Protein AF-A0A7X6ZHP1-F1 (afdb_monomer)

pLDDT: mean 78.73, std 18.24, range [38.41, 97.69]

Structure (mmCIF, N/CA/C/O backbone):
data_AF-A0A7X6ZHP1-F1
#
_entry.id   AF-A0A7X6ZHP1-F1
#
loop_
_atom_site.group_PDB
_atom_site.id
_atom_site.type_symbol
_atom_site.label_atom_id
_atom_site.label_alt_id
_atom_site.label_comp_id
_atom_site.label_asym_id
_atom_site.label_entity_id
_atom_site.label_seq_id
_atom_site.pdbx_PDB_ins_code
_atom_site.Cartn_x
_atom_site.Cartn_y
_atom_site.Cartn_z
_atom_site.occupancy
_atom_site.B_iso_or_equiv
_atom_site.auth_seq_id
_atom_site.auth_comp_id
_atom_site.auth_asym_id
_atom_site.auth_atom_id
_atom_site.pdbx_PDB_model_num
ATOM 1 N N . MET A 1 1 ? 5.560 -77.265 30.516 1.00 42.19 1 MET A N 1
ATOM 2 C CA . MET A 1 1 ? 6.600 -76.428 31.157 1.00 42.19 1 MET A CA 1
ATOM 3 C C . MET A 1 1 ? 7.125 -75.432 30.129 1.00 42.19 1 MET A C 1
ATOM 5 O O . MET A 1 1 ? 7.855 -75.833 29.234 1.00 42.19 1 MET A O 1
ATOM 9 N N . LYS A 1 2 ? 6.693 -74.166 30.191 1.00 45.66 2 LYS A N 1
ATOM 10 C CA . LYS A 1 2 ? 7.186 -73.079 29.327 1.00 45.66 2 LYS A CA 1
ATOM 11 C C . LYS A 1 2 ? 7.940 -72.080 30.202 1.00 45.66 2 LYS A C 1
ATOM 13 O O . LYS A 1 2 ? 7.450 -7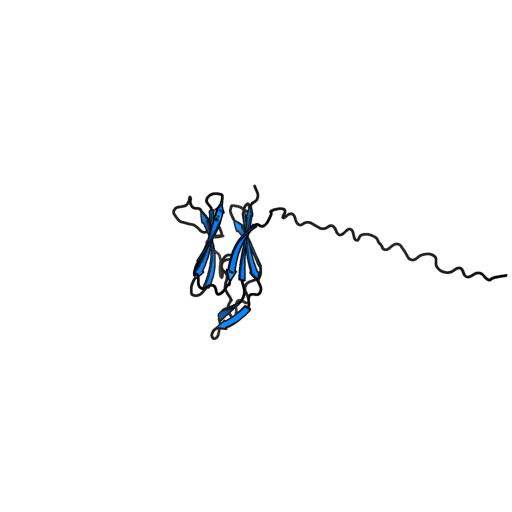1.701 31.261 1.00 45.66 2 LYS A O 1
ATOM 18 N N . ARG A 1 3 ? 9.167 -71.767 29.782 1.00 46.31 3 ARG A N 1
ATOM 19 C CA . ARG A 1 3 ? 10.131 -70.921 30.488 1.00 46.31 3 ARG A CA 1
ATOM 20 C C . ARG A 1 3 ? 9.720 -69.448 30.433 1.00 46.31 3 ARG A C 1
ATOM 22 O O . ARG A 1 3 ? 9.179 -68.979 29.439 1.00 46.31 3 ARG A O 1
ATOM 29 N N . ILE A 1 4 ? 10.016 -68.777 31.537 1.00 54.66 4 ILE A N 1
ATOM 30 C CA . ILE A 1 4 ? 9.877 -67.350 31.826 1.00 54.66 4 ILE A CA 1
ATOM 31 C C . ILE A 1 4 ? 10.743 -66.526 30.860 1.00 54.66 4 ILE A C 1
ATOM 33 O O . ILE A 1 4 ? 11.869 -66.915 30.553 1.00 54.66 4 ILE A O 1
ATOM 37 N N . SER A 1 5 ? 10.261 -65.358 30.440 1.00 44.53 5 SER A N 1
ATOM 38 C CA . SER A 1 5 ? 11.121 -64.241 30.027 1.00 44.53 5 SER A CA 1
ATOM 39 C C . SER A 1 5 ? 10.451 -62.927 30.414 1.00 44.53 5 SER A C 1
ATOM 41 O O . SER A 1 5 ? 9.625 -62.379 29.692 1.00 44.53 5 SER A O 1
ATOM 43 N N . SER A 1 6 ? 10.803 -62.476 31.615 1.00 51.56 6 SER A N 1
ATOM 44 C CA . SER A 1 6 ? 10.577 -61.136 32.137 1.00 51.56 6 SER A CA 1
ATOM 45 C C . SER A 1 6 ? 11.683 -60.225 31.620 1.00 51.56 6 SER A C 1
ATOM 47 O O . SER A 1 6 ? 12.787 -60.333 32.131 1.00 51.56 6 SER A O 1
ATOM 49 N N . VAL A 1 7 ? 11.412 -59.334 30.667 1.00 53.00 7 VAL A N 1
ATOM 50 C CA . VAL A 1 7 ? 12.152 -58.071 30.481 1.00 53.00 7 VAL A CA 1
ATOM 51 C C . VAL A 1 7 ? 11.243 -57.119 29.693 1.00 53.00 7 VAL A C 1
ATOM 53 O O . VAL A 1 7 ? 11.002 -57.355 28.517 1.00 53.00 7 VAL A O 1
ATOM 56 N N . LEU A 1 8 ? 10.690 -56.092 30.345 1.00 41.22 8 LEU A N 1
ATOM 57 C CA . LEU A 1 8 ? 10.917 -54.666 30.043 1.00 41.22 8 LEU A CA 1
ATOM 58 C C . LEU A 1 8 ? 9.832 -53.831 30.751 1.00 41.22 8 LEU A C 1
ATOM 60 O O . LEU A 1 8 ? 8.788 -53.480 30.208 1.00 41.22 8 LEU A O 1
ATOM 64 N N . ILE A 1 9 ? 10.096 -53.563 32.024 1.00 53.97 9 ILE A N 1
ATOM 65 C CA . ILE A 1 9 ? 9.446 -52.537 32.831 1.00 53.97 9 ILE A CA 1
ATOM 66 C C . ILE A 1 9 ? 10.222 -51.227 32.582 1.00 53.97 9 ILE A C 1
ATOM 68 O O . ILE A 1 9 ? 11.449 -51.250 32.567 1.00 53.97 9 ILE A O 1
ATOM 72 N N . ILE A 1 10 ? 9.495 -50.111 32.444 1.00 49.84 10 ILE A N 1
ATOM 73 C CA . ILE A 1 10 ? 9.966 -48.708 32.460 1.00 49.84 10 ILE A CA 1
ATOM 74 C C . ILE A 1 10 ? 10.684 -48.224 31.183 1.00 49.84 10 ILE A C 1
ATOM 76 O O . ILE A 1 10 ? 11.906 -48.184 31.093 1.00 49.84 10 ILE A O 1
ATOM 80 N N . VAL A 1 11 ? 9.898 -47.676 30.250 1.00 47.22 11 VAL A N 1
ATOM 81 C CA . VAL A 1 11 ? 10.279 -46.434 29.558 1.00 47.22 11 VAL A CA 1
ATOM 82 C C . VAL A 1 11 ? 9.305 -45.349 30.012 1.00 47.22 11 VAL A C 1
ATOM 84 O O . VAL A 1 11 ? 8.216 -45.179 29.472 1.00 47.22 11 VAL A O 1
ATOM 87 N N . VAL A 1 12 ? 9.688 -44.719 31.125 1.00 48.69 12 VAL A N 1
ATOM 88 C CA . VAL A 1 12 ? 9.598 -43.277 31.413 1.00 48.69 12 VAL A CA 1
ATOM 89 C C . VAL A 1 12 ? 8.759 -42.510 30.378 1.00 48.69 12 VAL A C 1
ATOM 91 O O . VAL A 1 12 ? 9.189 -42.264 29.259 1.00 48.69 12 VAL A O 1
ATOM 94 N N . LEU A 1 13 ? 7.501 -42.193 30.674 1.00 49.59 13 LEU A N 1
ATOM 95 C CA . LEU A 1 13 ? 7.135 -40.936 31.338 1.00 49.59 13 LEU A CA 1
ATOM 96 C C . LEU A 1 13 ? 7.842 -39.688 30.749 1.00 49.59 13 LEU A C 1
ATOM 98 O O . LEU A 1 13 ? 8.416 -38.890 31.481 1.00 49.59 13 LEU A O 1
ATOM 102 N N . LEU A 1 14 ? 7.798 -39.520 29.423 1.00 45.97 14 LEU A N 1
ATOM 103 C CA . LEU A 1 14 ? 8.178 -38.289 28.706 1.00 45.97 14 LEU A CA 1
ATOM 104 C C . LEU A 1 14 ? 7.126 -37.884 27.656 1.00 45.97 14 LEU A C 1
ATOM 106 O O . LEU A 1 14 ? 7.446 -37.381 26.588 1.00 45.97 14 LEU A O 1
ATOM 110 N N . ILE A 1 15 ? 5.842 -38.068 27.967 1.00 47.62 15 ILE A N 1
ATOM 111 C CA . ILE A 1 15 ? 4.764 -37.321 27.296 1.00 47.62 15 ILE A CA 1
ATOM 112 C C . ILE A 1 15 ? 4.258 -36.301 28.311 1.00 47.62 15 ILE A C 1
ATOM 114 O O . ILE A 1 15 ? 3.130 -36.341 28.788 1.00 47.62 15 ILE A O 1
ATOM 118 N N . ASN A 1 16 ? 5.180 -35.447 28.743 1.00 38.41 16 ASN A N 1
ATOM 119 C CA . ASN A 1 16 ? 4.887 -34.305 29.580 1.00 38.41 16 ASN A CA 1
ATOM 120 C C . ASN A 1 16 ? 5.024 -33.072 28.690 1.00 38.41 16 ASN A C 1
ATOM 122 O O . ASN A 1 16 ? 6.073 -32.832 28.100 1.00 38.41 16 ASN A O 1
ATOM 126 N N . VAL A 1 17 ? 3.942 -32.301 28.639 1.00 50.81 17 VAL A N 1
ATOM 127 C CA . VAL A 1 17 ? 3.954 -30.878 28.294 1.00 50.81 17 VAL A CA 1
ATOM 128 C C . VAL A 1 17 ? 4.301 -30.536 26.838 1.00 50.81 17 VAL A C 1
ATOM 130 O O . VAL A 1 17 ? 5.095 -29.646 26.566 1.00 50.81 17 VAL A O 1
ATOM 133 N N . CYS A 1 18 ? 3.573 -31.116 25.886 1.00 40.38 18 CYS A N 1
ATOM 134 C CA . CYS A 1 18 ? 3.145 -30.327 24.725 1.00 40.38 18 CYS A CA 1
ATOM 135 C C . CYS A 1 18 ? 1.725 -29.803 24.965 1.00 40.38 18 CYS A C 1
ATOM 137 O O . CYS A 1 18 ? 0.852 -29.896 24.108 1.00 40.38 18 CYS A O 1
ATOM 139 N N . THR A 1 19 ? 1.487 -29.192 26.133 1.00 48.00 19 THR A N 1
ATOM 140 C CA . THR A 1 19 ? 0.605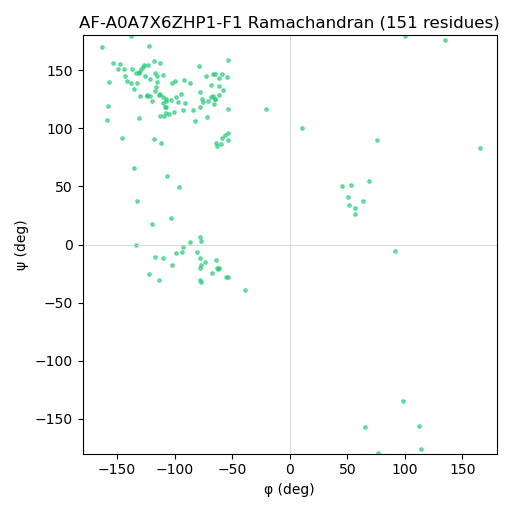 -28.026 26.156 1.00 48.00 19 THR A CA 1
ATOM 141 C C . THR A 1 19 ? 1.305 -26.978 25.305 1.00 48.00 19 THR A C 1
ATOM 143 O O . THR A 1 19 ? 2.040 -26.135 25.822 1.00 48.00 19 THR A O 1
ATOM 146 N N . LEU A 1 20 ? 1.103 -27.048 23.986 1.00 45.25 20 LEU A N 1
ATOM 147 C CA . LEU A 1 20 ? 1.128 -25.843 23.186 1.00 45.25 20 LEU A CA 1
ATOM 148 C C . LEU A 1 20 ? 0.077 -24.945 23.827 1.00 45.25 20 LEU A C 1
ATOM 150 O O . LEU A 1 20 ? -1.118 -25.034 23.557 1.00 45.25 20 LEU A O 1
ATOM 154 N N . ARG A 1 21 ? 0.546 -24.079 24.724 1.00 42.62 21 ARG A N 1
ATOM 155 C CA . ARG A 1 21 ? -0.011 -22.750 24.821 1.00 42.62 21 ARG A CA 1
ATOM 156 C C . ARG A 1 21 ? 0.099 -22.219 23.400 1.00 42.62 21 ARG A C 1
ATOM 158 O O . ARG A 1 21 ? 1.159 -21.755 22.991 1.00 42.62 21 ARG A O 1
ATOM 165 N N . ALA A 1 22 ? -0.985 -22.348 22.643 1.00 38.84 22 ALA A N 1
ATOM 166 C CA . ALA A 1 22 ? -1.325 -21.330 21.682 1.00 38.84 22 ALA A CA 1
ATOM 167 C C . ALA A 1 22 ? -1.358 -20.046 22.511 1.00 38.84 22 ALA A C 1
ATOM 169 O O . ALA A 1 22 ? -2.343 -19.720 23.169 1.00 38.84 22 ALA A O 1
ATOM 170 N N . VAL A 1 23 ? -0.206 -19.384 22.591 1.00 43.91 23 VAL A N 1
ATOM 171 C CA . VAL A 1 23 ? -0.165 -17.963 22.850 1.00 43.91 23 VAL A CA 1
ATOM 172 C C . VAL A 1 23 ? -0.858 -17.400 21.623 1.00 43.91 23 VAL A C 1
ATOM 174 O O . VAL A 1 23 ? -0.234 -17.163 20.595 1.00 43.91 23 VAL A O 1
ATOM 177 N N . ALA A 1 24 ? -2.186 -17.312 21.698 1.00 44.38 24 ALA A N 1
ATOM 178 C CA . ALA A 1 24 ? -2.924 -16.338 20.935 1.00 44.38 24 ALA A CA 1
ATOM 179 C C . ALA A 1 24 ? -2.336 -15.006 21.397 1.00 44.38 24 ALA A C 1
ATOM 181 O O . ALA A 1 24 ? -2.691 -14.490 22.456 1.00 44.38 24 ALA A O 1
ATOM 182 N N . SER A 1 25 ? -1.307 -14.537 20.688 1.00 42.31 25 SER A N 1
ATOM 183 C CA . SER A 1 25 ? -0.874 -13.155 20.797 1.00 42.31 25 SER A CA 1
ATOM 184 C C . SER A 1 25 ? -2.127 -12.338 20.536 1.00 42.31 25 SER A C 1
ATOM 186 O O . SER A 1 25 ? -2.753 -12.519 19.491 1.00 42.31 25 SER A O 1
ATOM 188 N N . GLY A 1 26 ? -2.547 -11.583 21.549 1.00 42.66 26 GLY A N 1
ATOM 189 C CA . GLY A 1 26 ? -3.828 -10.898 21.608 1.00 42.66 26 GLY A CA 1
ATOM 190 C C . GLY A 1 26 ? -3.993 -9.907 20.470 1.00 42.66 26 GLY A C 1
ATOM 191 O O . GLY A 1 26 ? -3.693 -8.734 20.628 1.00 42.66 26 GLY A O 1
ATOM 192 N N . ASP A 1 27 ? -4.485 -10.408 19.347 1.00 48.97 27 ASP A N 1
ATOM 193 C CA . ASP A 1 27 ? -4.882 -9.627 18.194 1.00 48.97 27 ASP A CA 1
ATOM 194 C C . ASP A 1 27 ? -6.228 -10.169 17.718 1.00 48.97 27 ASP A C 1
ATOM 196 O O . ASP A 1 27 ? -6.363 -10.813 16.683 1.00 48.97 27 ASP A O 1
ATOM 200 N N . SER A 1 28 ? -7.243 -9.990 18.566 1.00 52.16 28 SER A N 1
ATOM 201 C CA . SER A 1 28 ? -8.617 -10.425 18.296 1.00 52.16 28 SER A CA 1
ATOM 202 C C . SER A 1 28 ? -9.354 -9.500 17.331 1.00 52.16 28 SER A C 1
ATOM 204 O O . SER A 1 28 ? -10.547 -9.685 17.106 1.00 52.16 28 SER A O 1
ATOM 206 N N . ALA A 1 29 ? -8.688 -8.475 16.806 1.00 63.53 29 ALA A N 1
ATOM 207 C CA . ALA A 1 29 ? -9.317 -7.559 15.884 1.00 63.53 29 ALA A CA 1
ATOM 208 C C . ALA A 1 29 ? -9.398 -8.224 14.503 1.00 63.53 29 ALA A C 1
ATOM 210 O O . ALA A 1 29 ? -8.388 -8.589 13.898 1.00 63.53 29 ALA A O 1
ATOM 211 N N . GLU A 1 30 ? -10.622 -8.405 14.018 1.00 86.81 30 GLU A N 1
ATOM 212 C CA . GLU A 1 30 ? -10.891 -9.020 12.725 1.00 86.81 30 GLU A CA 1
ATOM 213 C C . GLU A 1 30 ? -10.327 -8.141 11.595 1.00 86.81 30 GLU A C 1
ATOM 215 O O . GLU A 1 30 ? -10.602 -6.941 11.508 1.00 86.81 30 GLU A O 1
ATOM 220 N N . TRP A 1 31 ? -9.494 -8.728 10.734 1.00 93.56 31 TRP A N 1
ATOM 221 C CA . TRP A 1 31 ? -8.946 -8.041 9.567 1.00 93.56 31 TRP A CA 1
ATOM 222 C C . TRP A 1 31 ? -9.934 -8.101 8.406 1.00 93.56 31 TRP A C 1
ATOM 224 O O . TRP A 1 31 ? -10.175 -9.164 7.835 1.00 93.56 31 TRP A O 1
ATOM 234 N N . ARG A 1 32 ? -10.439 -6.943 7.980 1.00 94.50 32 ARG A N 1
ATOM 235 C CA . ARG A 1 32 ? -11.284 -6.814 6.788 1.00 94.50 32 ARG A CA 1
ATOM 236 C C . ARG A 1 32 ? -10.446 -6.385 5.592 1.00 94.50 32 ARG A C 1
ATOM 238 O O . ARG A 1 32 ? -9.847 -5.313 5.621 1.00 94.50 32 ARG A O 1
ATOM 245 N N . LYS A 1 33 ? -10.448 -7.156 4.503 1.00 96.06 33 LYS A N 1
ATOM 246 C CA . LYS A 1 33 ? -9.846 -6.719 3.232 1.00 96.06 33 LYS A CA 1
ATOM 247 C C . LYS A 1 33 ? -10.619 -5.523 2.669 1.00 96.06 33 LYS A C 1
ATOM 249 O O . LYS A 1 33 ? -11.832 -5.607 2.503 1.00 96.06 33 LYS A O 1
ATOM 254 N N . VAL A 1 34 ? -9.924 -4.424 2.389 1.00 97.12 34 VAL A N 1
ATOM 255 C CA . VAL A 1 34 ? -10.510 -3.169 1.882 1.00 97.12 34 VAL A CA 1
ATOM 256 C C . VAL A 1 34 ? -10.071 -2.837 0.463 1.00 97.12 34 VAL A C 1
ATOM 258 O O . VAL A 1 34 ? -10.855 -2.261 -0.280 1.00 97.12 34 VAL A O 1
ATOM 261 N N . LEU A 1 35 ? -8.860 -3.233 0.062 1.00 97.56 35 LEU A N 1
ATOM 262 C CA . LEU A 1 35 ? -8.372 -3.088 -1.310 1.00 97.56 35 LEU A CA 1
ATOM 263 C C . LEU A 1 35 ? -7.651 -4.362 -1.758 1.00 97.56 35 LEU A C 1
ATOM 265 O O . LEU A 1 35 ? -7.064 -5.089 -0.954 1.00 97.56 35 LEU A O 1
ATOM 269 N N . GLY A 1 36 ? -7.686 -4.616 -3.061 1.00 97.38 36 GLY A N 1
ATOM 270 C CA . GLY A 1 36 ? -6.926 -5.671 -3.717 1.00 97.38 36 GLY A CA 1
ATOM 271 C C . GLY A 1 36 ? -6.780 -5.340 -5.193 1.00 97.38 36 GLY A C 1
ATOM 272 O O . GLY A 1 36 ? -7.791 -5.194 -5.877 1.00 97.38 36 GLY A O 1
ATOM 273 N N . PHE A 1 37 ? -5.551 -5.186 -5.670 1.00 97.56 37 PHE A N 1
ATOM 274 C CA . PHE A 1 37 ? -5.279 -4.811 -7.057 1.00 97.56 37 PHE A CA 1
A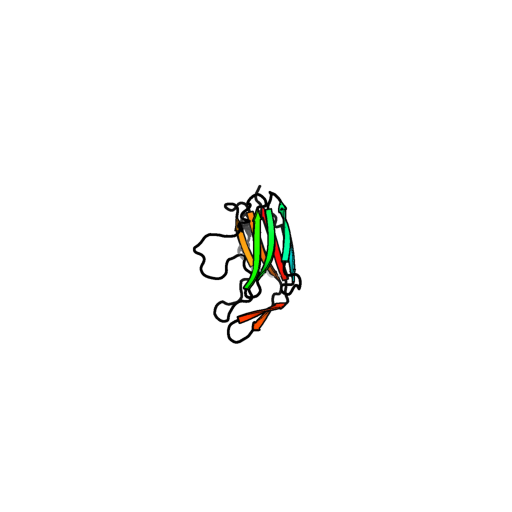TOM 275 C C . PHE A 1 37 ? -3.907 -5.316 -7.502 1.00 97.56 37 PHE A C 1
ATOM 277 O O . PHE A 1 37 ? -3.029 -5.581 -6.678 1.00 97.56 37 PH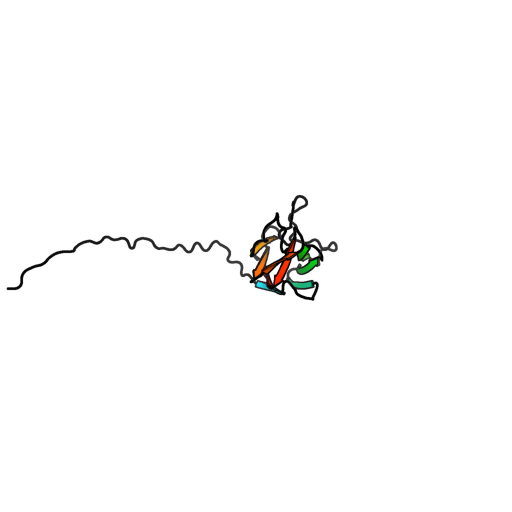E A O 1
ATOM 284 N N . ASP A 1 38 ? -3.730 -5.480 -8.811 1.00 96.50 38 ASP A N 1
ATOM 285 C CA . ASP A 1 38 ? -2.441 -5.868 -9.375 1.00 96.50 38 ASP A CA 1
ATOM 286 C C . ASP A 1 38 ? -1.439 -4.720 -9.207 1.00 96.50 38 ASP A C 1
ATOM 288 O O . ASP A 1 38 ? -1.753 -3.560 -9.462 1.00 96.50 38 ASP A O 1
ATOM 292 N N . VAL A 1 39 ? -0.200 -5.028 -8.823 1.00 92.69 39 VAL A N 1
ATOM 293 C CA . VAL A 1 39 ? 0.835 -3.996 -8.615 1.00 92.69 39 VAL A CA 1
ATOM 294 C C . VAL A 1 39 ? 1.166 -3.226 -9.903 1.00 92.69 39 VAL A C 1
ATOM 296 O O . VAL A 1 39 ? 1.657 -2.100 -9.847 1.00 92.69 39 VAL A O 1
ATOM 299 N N . MET A 1 40 ? 0.852 -3.828 -11.055 1.00 92.38 40 MET A N 1
ATOM 300 C CA . MET A 1 40 ? 0.985 -3.263 -12.400 1.00 92.38 40 MET A CA 1
ATOM 301 C C . MET A 1 40 ? -0.360 -2.797 -12.985 1.00 92.38 40 MET A C 1
ATOM 303 O O . MET A 1 40 ? -0.500 -2.748 -14.207 1.00 92.38 40 MET A O 1
ATOM 307 N N . ALA A 1 41 ? -1.363 -2.510 -12.146 1.00 91.06 41 ALA A N 1
ATOM 308 C CA . ALA A 1 41 ? -2.659 -2.014 -12.604 1.00 91.06 41 ALA A CA 1
ATOM 309 C C . ALA A 1 41 ? -2.509 -0.751 -13.473 1.00 91.06 41 ALA A C 1
ATOM 311 O O . ALA A 1 41 ? -1.638 0.092 -13.245 1.00 91.06 41 ALA A O 1
ATOM 312 N N . ASN A 1 42 ? -3.365 -0.628 -14.493 1.00 88.38 42 ASN A N 1
ATOM 313 C CA . ASN A 1 42 ? -3.364 0.533 -15.389 1.00 88.38 42 ASN A CA 1
ATOM 314 C C . ASN A 1 42 ? -4.041 1.742 -14.733 1.00 88.38 42 ASN A C 1
ATOM 316 O O . ASN A 1 42 ? -3.713 2.896 -15.027 1.00 88.38 42 ASN A O 1
ATOM 320 N N . GLU A 1 43 ? -5.007 1.474 -13.858 1.00 92.19 43 GLU A N 1
ATOM 321 C CA . GLU A 1 43 ? -5.635 2.460 -13.004 1.00 92.19 43 GLU A CA 1
ATOM 322 C C . GLU A 1 43 ? -4.575 3.077 -12.094 1.00 92.19 43 GLU A C 1
ATOM 324 O O . GLU A 1 43 ? -3.838 2.381 -11.412 1.00 92.19 43 GLU A O 1
ATOM 329 N N . ARG A 1 44 ? -4.495 4.409 -12.054 1.00 90.44 44 ARG A N 1
ATOM 330 C CA . ARG A 1 44 ? -3.516 5.106 -11.202 1.00 90.44 44 ARG A CA 1
ATOM 331 C C . ARG A 1 44 ? -4.010 5.340 -9.778 1.00 90.44 44 ARG A C 1
ATOM 333 O O . ARG A 1 44 ? -3.323 5.998 -9.000 1.00 90.44 44 ARG A O 1
ATOM 340 N N . SER A 1 45 ? -5.213 4.874 -9.449 1.00 95.06 45 SER A N 1
ATOM 341 C CA . SER A 1 45 ? -5.767 5.006 -8.110 1.00 95.06 45 SER A CA 1
ATOM 342 C C . SER A 1 45 ? -6.840 3.959 -7.819 1.00 95.06 45 SER A C 1
ATOM 344 O O . SER A 1 45 ? -7.700 3.696 -8.658 1.00 95.06 45 SER A O 1
ATOM 346 N N . HIS A 1 46 ? -6.825 3.434 -6.595 1.00 96.44 46 HIS A N 1
ATOM 347 C CA . HIS A 1 46 ? -7.882 2.616 -6.006 1.00 96.44 46 HIS A CA 1
ATOM 348 C C . HIS A 1 46 ? -8.304 3.241 -4.677 1.00 96.44 46 HIS A C 1
ATOM 350 O O . HIS A 1 46 ? -7.471 3.798 -3.968 1.00 96.44 46 HIS A O 1
ATOM 356 N N . ASN A 1 47 ? -9.582 3.174 -4.316 1.00 96.06 47 ASN A N 1
ATOM 357 C CA . ASN A 1 47 ? -10.055 3.721 -3.047 1.00 96.06 47 ASN A CA 1
ATOM 358 C C . ASN A 1 47 ? -11.226 2.916 -2.482 1.00 96.06 47 ASN A C 1
ATOM 360 O O . ASN A 1 47 ? -11.932 2.236 -3.225 1.00 96.06 47 ASN A O 1
ATOM 364 N N . ALA A 1 48 ? -11.394 2.978 -1.163 1.00 95.50 48 ALA A N 1
ATOM 365 C CA . ALA A 1 48 ? -12.493 2.341 -0.449 1.00 95.50 48 ALA A CA 1
ATOM 366 C C . ALA A 1 48 ? -12.863 3.139 0.808 1.00 95.50 48 ALA A C 1
ATOM 368 O O . ALA A 1 48 ? -12.016 3.799 1.414 1.00 95.50 48 ALA A O 1
ATOM 369 N N . ASP A 1 49 ? -14.129 3.055 1.209 1.00 93.00 49 ASP A N 1
ATOM 370 C CA . ASP A 1 49 ? -14.624 3.650 2.451 1.00 93.00 49 ASP A CA 1
ATOM 371 C C . ASP A 1 49 ? -14.227 2.780 3.660 1.00 93.00 49 ASP A C 1
ATOM 373 O O . ASP A 1 49 ? -14.395 1.552 3.667 1.00 93.00 49 ASP A O 1
ATOM 377 N N . LEU A 1 50 ? -13.674 3.415 4.693 1.00 91.31 50 LEU A N 1
ATOM 378 C CA . LEU A 1 50 ? -13.324 2.767 5.956 1.00 91.31 50 LEU A CA 1
ATOM 379 C C . LEU A 1 50 ? -14.389 2.979 7.042 1.00 91.31 50 LEU A C 1
ATOM 381 O O . LEU A 1 50 ? -14.302 2.337 8.089 1.00 91.31 50 LEU A O 1
ATOM 385 N N . GLY A 1 51 ? -15.400 3.814 6.796 1.00 87.50 51 GLY A N 1
ATOM 386 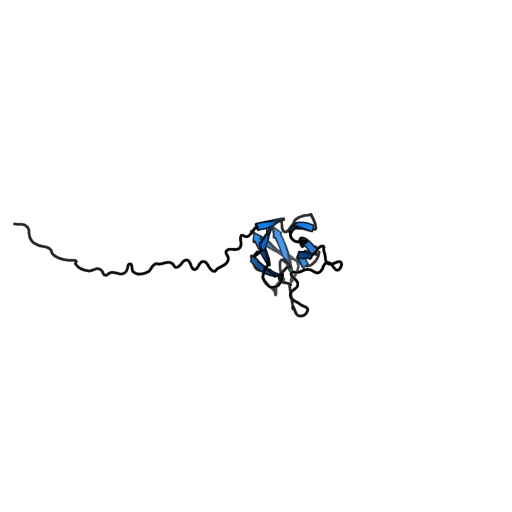C CA . GLY A 1 51 ? -16.334 4.295 7.808 1.00 87.50 51 GLY A CA 1
ATOM 387 C C . GLY A 1 51 ? -15.714 5.392 8.678 1.00 87.50 51 GLY A C 1
ATOM 388 O O . GLY A 1 51 ? -14.567 5.787 8.480 1.00 87.50 51 GLY A O 1
ATOM 389 N N . ASN A 1 52 ? -16.474 5.910 9.650 1.00 83.81 52 ASN A N 1
ATOM 390 C CA . ASN A 1 52 ? -16.017 6.953 10.587 1.00 83.81 52 ASN A CA 1
ATOM 391 C C . ASN A 1 52 ? -15.382 8.169 9.893 1.00 83.81 52 ASN A C 1
ATOM 393 O O . ASN A 1 52 ? -14.357 8.690 10.327 1.00 83.81 52 ASN A O 1
ATOM 397 N N . HIS A 1 53 ? -15.984 8.592 8.782 1.00 87.88 53 HIS A N 1
ATOM 398 C CA . HIS A 1 53 ? -15.471 9.664 7.936 1.00 87.88 53 HIS A CA 1
ATOM 399 C C . HIS A 1 53 ? -14.042 9.426 7.414 1.00 87.88 53 HIS A C 1
ATOM 401 O O . HIS A 1 53 ? -13.352 10.384 7.089 1.00 87.88 53 HIS A O 1
ATOM 407 N N . CYS A 1 54 ? -13.599 8.179 7.274 1.00 90.69 54 CYS A N 1
ATOM 408 C CA . CYS A 1 54 ? -12.289 7.844 6.730 1.00 90.69 54 CYS A CA 1
ATOM 409 C C . CYS A 1 54 ? -12.412 7.086 5.408 1.00 90.69 54 CYS A C 1
ATOM 411 O O . CYS A 1 54 ? -13.271 6.224 5.244 1.00 90.69 54 CYS A O 1
ATOM 413 N N . ARG A 1 55 ? -11.482 7.336 4.489 1.00 93.69 55 ARG A N 1
ATOM 414 C CA . ARG A 1 55 ? -11.288 6.527 3.281 1.00 93.69 55 ARG A CA 1
ATOM 415 C C . ARG A 1 55 ? -9.845 6.096 3.153 1.00 93.69 55 ARG A C 1
ATOM 417 O O . ARG A 1 55 ? -8.947 6.803 3.599 1.00 93.69 55 ARG A O 1
ATOM 424 N N . ILE A 1 56 ? -9.631 4.973 2.487 1.00 95.12 56 ILE A N 1
ATOM 425 C CA . ILE A 1 56 ? -8.308 4.548 2.053 1.00 95.12 56 ILE A CA 1
ATOM 426 C C . ILE A 1 56 ? -8.136 4.822 0.567 1.00 95.12 56 ILE A C 1
ATOM 428 O O . ILE A 1 56 ? -9.060 4.601 -0.218 1.00 95.12 56 ILE A O 1
ATOM 432 N N . VAL A 1 57 ? -6.957 5.297 0.183 1.00 95.50 57 VAL A N 1
ATOM 433 C CA . VAL A 1 57 ? -6.575 5.551 -1.203 1.00 95.50 57 VAL A CA 1
ATOM 434 C C . VAL A 1 57 ? -5.229 4.887 -1.457 1.00 95.50 57 VAL A C 1
ATOM 436 O O . VAL A 1 57 ? -4.282 5.104 -0.719 1.00 95.50 57 VAL A O 1
ATOM 439 N N . ALA A 1 58 ? -5.145 4.072 -2.500 1.00 95.81 58 ALA A N 1
ATOM 440 C CA . ALA A 1 58 ? -3.891 3.652 -3.099 1.00 95.81 58 ALA A CA 1
ATOM 441 C C . ALA A 1 58 ? -3.674 4.494 -4.358 1.00 95.81 58 ALA A C 1
ATOM 443 O O . ALA A 1 58 ? -4.468 4.392 -5.291 1.00 95.81 58 ALA A O 1
ATOM 444 N N . GLY A 1 59 ? -2.655 5.348 -4.388 1.00 94.56 59 GLY A N 1
ATOM 445 C CA . GLY A 1 59 ? -2.343 6.225 -5.517 1.00 94.56 59 GLY A CA 1
ATOM 446 C C . GLY A 1 59 ? -0.986 5.903 -6.131 1.00 94.56 59 GLY A C 1
ATOM 447 O O . GLY A 1 59 ? 0.006 5.781 -5.418 1.00 94.56 59 GLY A O 1
ATOM 448 N N . TRP A 1 60 ? -0.914 5.791 -7.456 1.00 91.12 60 TRP A N 1
ATOM 449 C CA . TRP A 1 60 ? 0.359 5.616 -8.150 1.00 91.12 60 TRP A CA 1
ATOM 450 C C . TRP A 1 60 ? 1.140 6.933 -8.191 1.00 91.12 60 TRP A C 1
ATOM 452 O O . T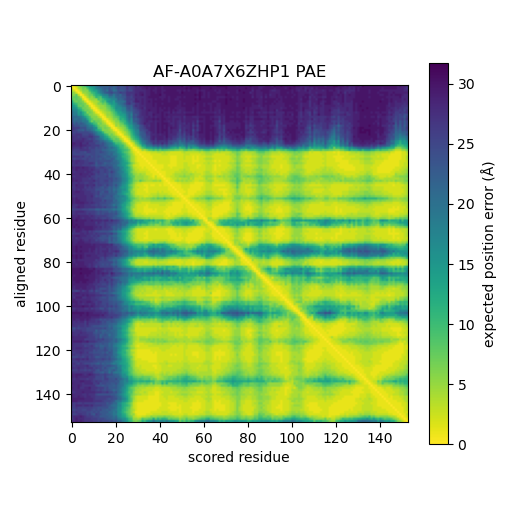RP A 1 60 ? 0.675 7.933 -8.749 1.00 91.12 60 TRP A O 1
ATOM 462 N N . LYS A 1 61 ? 2.362 6.925 -7.658 1.00 84.00 61 LYS A N 1
ATOM 463 C CA . LYS A 1 61 ? 3.349 7.996 -7.802 1.00 84.00 61 LYS A CA 1
ATOM 464 C C . LYS A 1 61 ? 4.439 7.507 -8.744 1.00 84.00 61 LYS A C 1
ATOM 466 O O . LYS A 1 61 ? 5.181 6.584 -8.415 1.00 84.00 61 LYS A O 1
ATOM 471 N N . SER A 1 62 ? 4.511 8.137 -9.917 1.00 67.50 62 SER A N 1
ATOM 472 C CA . SER A 1 62 ? 5.246 7.689 -11.112 1.00 67.50 62 SER A CA 1
ATOM 473 C C . SER A 1 62 ? 6.609 7.041 -10.859 1.00 67.50 62 SER A C 1
ATOM 475 O O . SER A 1 62 ? 6.933 6.050 -11.512 1.00 67.50 62 SER A O 1
ATOM 477 N N . ASP A 1 63 ? 7.370 7.574 -9.906 1.00 70.06 63 ASP A N 1
ATOM 478 C CA . ASP A 1 63 ? 8.778 7.231 -9.713 1.00 70.06 63 ASP A CA 1
ATOM 479 C C . ASP A 1 63 ? 9.018 6.411 -8.430 1.00 70.06 63 ASP A C 1
ATOM 481 O O . ASP A 1 63 ? 10.095 5.842 -8.246 1.00 70.06 63 ASP A O 1
ATOM 485 N N . LEU A 1 64 ? 8.014 6.325 -7.552 1.00 70.56 64 LEU A N 1
ATOM 486 C CA . LEU A 1 64 ? 8.118 5.737 -6.211 1.00 70.56 64 LEU A CA 1
ATOM 487 C C . LEU A 1 64 ? 7.230 4.500 -6.020 1.00 70.56 64 LEU A C 1
ATOM 489 O O . LEU A 1 64 ? 7.410 3.773 -5.049 1.00 70.56 64 LEU A O 1
ATOM 493 N N . GLY A 1 65 ? 6.322 4.213 -6.957 1.00 87.38 65 GLY A N 1
ATOM 494 C CA . GLY A 1 65 ? 5.399 3.082 -6.880 1.00 87.38 65 GLY A CA 1
ATOM 495 C C . GLY A 1 65 ? 4.028 3.505 -6.363 1.00 87.38 65 GLY A C 1
ATOM 496 O O . GLY A 1 65 ? 3.471 4.499 -6.824 1.00 87.38 65 GLY A O 1
ATOM 497 N N . TRP A 1 66 ? 3.464 2.746 -5.428 1.00 93.25 66 TRP A N 1
ATOM 498 C CA . TRP A 1 66 ? 2.151 3.041 -4.851 1.00 93.25 66 TRP A CA 1
ATOM 499 C C . TRP A 1 66 ? 2.287 3.731 -3.498 1.00 93.25 66 TRP A C 1
ATOM 501 O O . TRP A 1 66 ? 3.120 3.351 -2.685 1.00 93.25 66 TRP A O 1
ATOM 511 N N . GLU A 1 67 ? 1.435 4.706 -3.223 1.00 92.88 67 GLU A N 1
ATOM 512 C CA . GLU A 1 67 ? 1.251 5.275 -1.891 1.00 92.88 67 GLU A CA 1
ATOM 513 C C . GLU A 1 67 ? -0.108 4.856 -1.359 1.00 92.88 67 GLU A C 1
ATOM 515 O O . GLU A 1 67 ? -1.118 5.023 -2.041 1.00 92.88 67 GLU A O 1
ATOM 520 N N . ILE A 1 68 ? -0.125 4.286 -0.158 1.00 94.62 68 ILE A N 1
ATOM 521 C CA . ILE A 1 68 ? -1.346 3.955 0.564 1.00 94.62 68 ILE A CA 1
ATOM 522 C C . ILE A 1 68 ? -1.599 5.071 1.575 1.00 94.62 68 ILE A C 1
ATOM 524 O O . ILE A 1 68 ? -0.730 5.419 2.364 1.00 94.62 68 ILE A O 1
ATOM 528 N N . GLU A 1 69 ? -2.786 5.651 1.562 1.00 93.88 69 GLU A N 1
ATOM 529 C CA . GLU A 1 69 ? -3.133 6.794 2.398 1.00 93.88 69 GLU A CA 1
ATOM 530 C C . GLU A 1 69 ? -4.472 6.537 3.072 1.00 93.88 69 GLU A C 1
ATOM 532 O O . GLU A 1 69 ? -5.403 6.036 2.439 1.00 93.88 69 GLU A O 1
ATOM 537 N N . VAL A 1 70 ? -4.588 6.896 4.349 1.00 93.94 70 VAL A N 1
ATOM 538 C CA . VAL A 1 70 ? -5.880 6.956 5.037 1.00 93.94 70 VAL A CA 1
ATOM 539 C C . VAL A 1 70 ? -6.220 8.419 5.248 1.00 93.94 70 VAL A C 1
ATOM 541 O O . VAL A 1 70 ? -5.488 9.122 5.928 1.00 93.94 70 VAL A O 1
ATOM 544 N N . LEU A 1 71 ? -7.327 8.874 4.672 1.00 92.12 71 LEU A N 1
ATOM 545 C CA . LEU A 1 71 ? -7.730 10.278 4.669 1.00 92.12 71 LEU A CA 1
ATOM 546 C C . LEU A 1 71 ? -9.029 10.451 5.455 1.00 92.12 71 LEU A C 1
ATOM 548 O O . LEU A 1 71 ? -9.942 9.637 5.303 1.00 92.12 71 LEU A O 1
ATOM 552 N N . ASN A 1 72 ? -9.138 11.527 6.236 1.00 88.88 72 ASN A N 1
ATOM 553 C CA . ASN A 1 72 ? -10.374 11.913 6.919 1.00 88.88 72 ASN A CA 1
ATOM 554 C C . ASN A 1 72 ? -11.167 12.929 6.074 1.00 88.88 72 ASN A C 1
ATOM 556 O O . ASN A 1 72 ? -10.618 13.942 5.656 1.00 88.88 72 ASN A O 1
ATOM 560 N N . TYR A 1 73 ? -12.459 12.689 5.838 1.00 77.38 73 TYR A N 1
ATOM 561 C CA . TYR A 1 73 ? -13.355 13.613 5.130 1.00 77.38 73 TYR A CA 1
ATOM 562 C C . TYR A 1 73 ? -13.636 14.903 5.910 1.00 77.38 73 TYR A C 1
ATOM 564 O O . TYR A 1 73 ? -14.021 15.899 5.305 1.00 77.38 73 TYR A O 1
ATOM 572 N N . GLY A 1 74 ? -13.510 14.874 7.239 1.00 68.62 74 GLY A N 1
ATOM 573 C CA . GLY A 1 74 ? -13.760 16.027 8.105 1.00 68.62 74 GLY A CA 1
ATOM 574 C C . GLY A 1 74 ? -12.598 17.018 8.183 1.00 68.62 74 GLY A C 1
ATOM 575 O O . GLY A 1 74 ? -12.755 18.068 8.799 1.00 68.62 74 GLY A O 1
ATOM 576 N N . ASP A 1 75 ? -11.452 16.687 7.588 1.00 66.50 75 ASP A N 1
ATOM 577 C CA . ASP A 1 75 ? -10.273 17.543 7.562 1.00 66.50 75 ASP A CA 1
ATOM 578 C C . ASP A 1 75 ? -10.064 18.086 6.144 1.00 66.50 75 ASP A C 1
ATOM 580 O O . ASP A 1 75 ? -9.735 17.343 5.217 1.00 66.50 75 ASP A O 1
ATOM 584 N N . GLU A 1 76 ? -10.279 19.391 5.963 1.00 55.19 76 GLU A N 1
ATOM 585 C CA . GLU A 1 76 ? -10.152 20.070 4.665 1.00 55.19 76 GLU A CA 1
ATOM 586 C C . GLU A 1 76 ? -8.730 19.989 4.090 1.00 55.19 76 GLU A C 1
ATOM 588 O O . GLU A 1 76 ? -8.539 20.145 2.883 1.00 55.19 76 GLU A O 1
ATOM 593 N N . THR A 1 77 ? -7.733 19.718 4.937 1.00 64.12 77 THR A N 1
ATOM 594 C CA . THR A 1 77 ? -6.338 19.556 4.518 1.00 64.12 77 THR A CA 1
ATOM 595 C C . THR A 1 77 ? -6.061 18.187 3.894 1.00 64.12 77 THR A C 1
ATOM 597 O O . THR A 1 77 ? -5.106 18.052 3.127 1.00 64.12 77 THR A O 1
ATOM 600 N N . GLY A 1 78 ? -6.910 17.185 4.164 1.00 67.00 78 GLY A N 1
ATOM 601 C CA . GLY A 1 78 ? -6.741 15.826 3.657 1.00 67.00 78 GLY A CA 1
ATOM 602 C C . GLY A 1 78 ? -5.470 15.144 4.166 1.00 67.00 78 GLY A C 1
ATOM 603 O O . GLY A 1 78 ? -4.831 14.427 3.400 1.00 67.00 78 GLY A O 1
ATOM 604 N N . GLU A 1 79 ? -5.080 15.375 5.422 1.00 80.81 79 GLU A N 1
ATOM 605 C CA . GLU A 1 79 ? -3.895 14.746 6.009 1.00 80.81 79 GLU A CA 1
ATOM 606 C C . GLU A 1 79 ? -3.978 13.210 5.969 1.00 80.81 79 GLU A C 1
ATOM 608 O O . GLU A 1 79 ? -4.988 12.595 6.330 1.00 80.81 79 GLU A O 1
ATOM 613 N N . ASN A 1 80 ? -2.882 12.578 5.536 1.00 88.19 80 ASN A N 1
ATOM 614 C CA . ASN A 1 80 ? -2.733 11.132 5.609 1.00 88.19 80 ASN A CA 1
ATOM 615 C C . ASN A 1 80 ? -2.533 10.717 7.070 1.00 88.19 80 ASN A C 1
ATOM 617 O O . ASN A 1 80 ? -1.467 10.921 7.645 1.00 88.19 80 ASN A O 1
ATOM 621 N N . LEU A 1 81 ? -3.539 10.068 7.651 1.00 90.44 81 LEU A N 1
ATOM 622 C CA . LEU A 1 81 ? -3.539 9.593 9.035 1.00 90.44 81 LEU A CA 1
ATOM 623 C C . LEU A 1 81 ? -2.484 8.512 9.311 1.00 90.44 81 LEU A C 1
ATOM 625 O O . LEU A 1 81 ? -2.241 8.191 10.473 1.00 90.44 81 LEU A O 1
ATOM 629 N N . LEU A 1 82 ? -1.882 7.929 8.268 1.00 89.31 82 LEU A N 1
ATOM 630 C CA . LEU A 1 82 ? -0.758 7.001 8.405 1.00 89.31 82 LEU A CA 1
ATOM 631 C C . LEU A 1 82 ? 0.575 7.712 8.667 1.00 89.31 82 LEU A C 1
ATOM 633 O O . LEU A 1 82 ? 1.543 7.040 9.014 1.00 89.31 82 LEU A O 1
ATOM 637 N N . TYR A 1 83 ? 0.629 9.038 8.501 1.00 81.44 83 TYR A N 1
ATOM 638 C CA . TYR A 1 83 ? 1.838 9.825 8.696 1.00 81.44 83 TYR A CA 1
ATOM 639 C C . TYR A 1 83 ? 2.281 9.816 10.161 1.00 81.44 83 TYR A C 1
ATOM 641 O O . TYR A 1 83 ? 1.539 10.251 11.042 1.00 81.44 83 TYR A O 1
ATOM 649 N N . ASP A 1 84 ? 3.497 9.333 10.431 1.00 67.62 84 ASP A N 1
ATOM 650 C CA . ASP A 1 84 ? 4.007 9.178 11.800 1.00 67.62 84 ASP A CA 1
ATOM 651 C C . ASP A 1 84 ? 4.829 10.379 12.316 1.00 67.62 84 ASP A C 1
ATOM 653 O O . ASP A 1 84 ? 5.150 10.438 13.505 1.00 67.62 84 ASP A O 1
ATOM 657 N N . GLY A 1 85 ? 5.113 11.376 11.466 1.00 64.44 85 GLY A N 1
ATOM 658 C CA . GLY A 1 85 ? 5.782 12.626 11.841 1.00 64.44 85 GLY A CA 1
ATOM 659 C C . GLY A 1 85 ? 6.893 13.083 10.883 1.00 64.44 85 GLY A C 1
ATOM 660 O O . GLY A 1 85 ? 7.263 12.415 9.925 1.00 64.44 85 GLY A O 1
ATOM 661 N N . ASN A 1 86 ? 7.458 14.266 11.157 1.00 59.28 86 ASN A N 1
ATOM 662 C CA . ASN A 1 86 ? 8.383 14.983 10.258 1.00 59.28 86 ASN A CA 1
ATOM 663 C C . ASN A 1 86 ? 9.838 14.473 10.219 1.00 59.28 86 ASN A C 1
ATOM 665 O O . ASN A 1 86 ? 10.675 15.108 9.583 1.00 59.28 86 ASN A O 1
ATOM 669 N N . ASN A 1 87 ? 10.159 13.352 10.872 1.00 60.22 87 ASN A N 1
ATOM 670 C CA . ASN A 1 87 ? 11.545 12.878 11.030 1.00 60.22 87 ASN A CA 1
ATOM 671 C C . ASN A 1 87 ? 11.806 11.490 10.426 1.00 60.22 87 ASN A C 1
ATOM 673 O O . ASN A 1 87 ? 12.803 10.847 10.763 1.00 60.22 87 ASN A O 1
ATOM 677 N N . TRP A 1 88 ? 10.939 11.014 9.533 1.00 67.00 88 TRP A N 1
ATOM 678 C CA . TRP A 1 88 ? 11.193 9.755 8.846 1.00 67.00 88 TRP A CA 1
ATOM 679 C C . TRP A 1 88 ? 12.249 9.927 7.747 1.00 67.00 88 TRP A C 1
ATOM 681 O O . TRP A 1 88 ? 12.113 10.752 6.840 1.00 67.00 88 TRP A O 1
ATOM 691 N N . HIS A 1 89 ? 13.308 9.121 7.808 1.00 65.25 89 HIS A N 1
ATOM 692 C CA . HIS A 1 89 ? 14.346 9.078 6.784 1.00 65.25 89 HIS A CA 1
ATOM 693 C C . HIS A 1 89 ? 14.191 7.812 5.936 1.00 65.25 89 HIS A C 1
ATOM 695 O O . HIS A 1 89 ? 14.430 6.704 6.410 1.00 65.25 89 HIS A O 1
ATOM 701 N N . GLY A 1 90 ? 13.835 7.980 4.660 1.00 73.81 90 GLY A N 1
ATOM 702 C CA . GLY A 1 90 ? 13.678 6.884 3.700 1.00 73.81 90 GLY A CA 1
ATOM 703 C C . GLY A 1 90 ? 12.230 6.675 3.262 1.00 73.81 90 GLY A C 1
ATOM 704 O O . GLY A 1 90 ? 11.424 7.601 3.300 1.00 73.81 90 GLY A O 1
ATOM 705 N N . LEU A 1 91 ? 11.914 5.460 2.806 1.00 76.38 91 LEU A N 1
ATOM 706 C CA . LEU A 1 91 ? 10.563 5.098 2.369 1.00 76.38 91 LEU A CA 1
ATOM 707 C C . LEU A 1 91 ? 9.619 5.072 3.553 1.00 76.38 91 LEU A C 1
ATOM 709 O O . LEU A 1 91 ? 9.873 4.350 4.521 1.00 76.38 91 LEU A O 1
ATOM 713 N N . GLN A 1 92 ? 8.522 5.802 3.436 1.00 85.00 92 GLN A N 1
ATOM 714 C CA . GLN A 1 92 ? 7.490 5.809 4.455 1.00 85.00 92 GLN A CA 1
ATOM 715 C C . GLN A 1 92 ? 6.832 4.428 4.567 1.00 85.00 92 GLN A C 1
ATOM 717 O O . GLN A 1 92 ? 6.682 3.759 3.540 1.00 85.00 92 GLN A O 1
ATOM 722 N N . PRO A 1 93 ? 6.393 3.996 5.764 1.00 84.69 93 PRO A N 1
ATOM 723 C CA . PRO A 1 93 ? 5.772 2.685 5.971 1.00 84.69 93 PRO A CA 1
ATOM 724 C C . PRO A 1 93 ? 4.588 2.386 5.041 1.00 84.69 93 PRO A C 1
ATOM 726 O O . PRO A 1 93 ? 4.314 1.226 4.741 1.00 84.69 93 PRO A O 1
ATOM 729 N N . T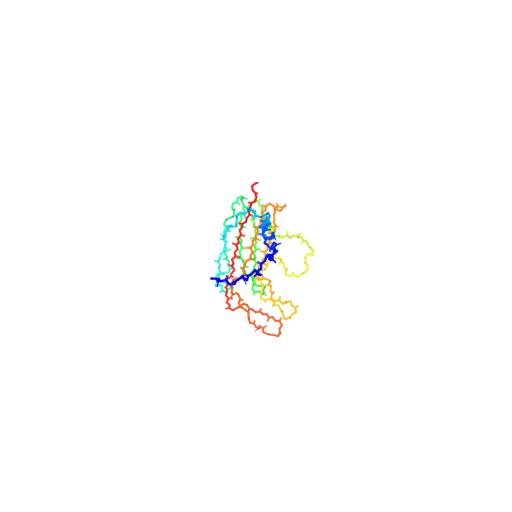RP A 1 94 ? 3.885 3.425 4.589 1.00 88.62 94 TRP A N 1
ATOM 730 C CA . TRP A 1 94 ? 2.706 3.333 3.730 1.00 88.62 94 TRP A CA 1
ATOM 731 C C . TRP A 1 94 ? 3.002 3.427 2.224 1.00 88.62 94 TRP A C 1
ATOM 733 O O . TRP A 1 94 ? 2.089 3.316 1.407 1.00 88.62 94 TRP A O 1
ATOM 743 N N . MET A 1 95 ? 4.263 3.617 1.831 1.00 89.62 95 MET A N 1
ATOM 744 C CA . MET A 1 95 ? 4.682 3.516 0.431 1.00 89.62 95 MET A CA 1
ATOM 745 C C . MET A 1 95 ? 4.836 2.048 0.035 1.00 89.62 95 MET A C 1
ATOM 747 O O . MET A 1 95 ? 5.112 1.206 0.869 1.00 89.62 95 MET A O 1
ATOM 751 N N . VAL A 1 96 ? 4.693 1.702 -1.237 1.00 90.25 96 VAL A N 1
ATOM 752 C CA . VAL A 1 96 ? 4.976 0.371 -1.779 1.00 90.25 96 VAL A CA 1
ATOM 753 C C . VAL A 1 96 ? 5.841 0.547 -3.014 1.00 90.25 96 VAL A C 1
ATOM 755 O O . VAL A 1 96 ? 5.383 0.993 -4.066 1.00 90.25 96 VAL A O 1
ATOM 758 N N . TRP A 1 97 ? 7.105 0.161 -2.875 1.00 87.81 97 TRP A N 1
ATOM 759 C CA . TRP A 1 97 ? 8.135 0.365 -3.882 1.00 87.81 97 TRP A CA 1
ATOM 760 C C . TRP A 1 97 ? 8.948 -0.905 -4.110 1.00 87.81 97 TRP A C 1
ATOM 762 O O . TRP A 1 97 ? 9.181 -1.681 -3.186 1.00 87.81 97 TRP A O 1
ATOM 772 N N . ALA A 1 98 ? 9.414 -1.098 -5.343 1.00 86.31 98 ALA A N 1
ATOM 773 C CA . ALA A 1 98 ? 10.203 -2.266 -5.729 1.00 86.31 98 ALA A CA 1
ATOM 774 C C . A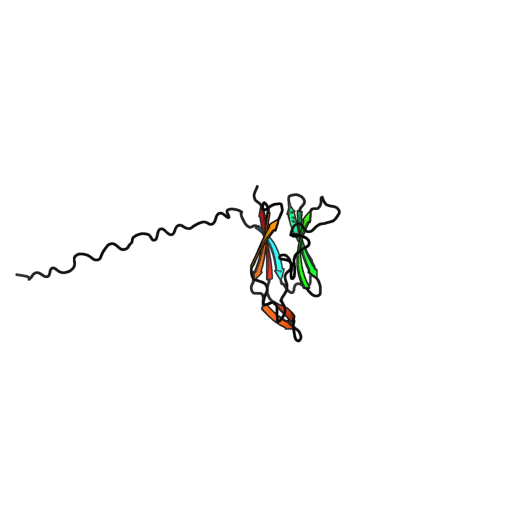LA A 1 98 ? 11.648 -2.233 -5.192 1.00 86.31 98 ALA A C 1
ATOM 776 O O . ALA A 1 98 ? 12.310 -3.270 -5.169 1.00 86.31 98 ALA A O 1
ATOM 777 N N . GLY A 1 99 ? 12.129 -1.072 -4.733 1.00 82.56 99 GLY A N 1
ATOM 778 C CA . GLY A 1 99 ? 13.432 -0.929 -4.083 1.00 82.56 99 GLY A CA 1
ATOM 779 C C . GLY A 1 99 ? 14.550 -0.387 -4.978 1.00 82.56 99 GLY A C 1
ATOM 780 O O . GLY A 1 99 ? 14.393 -0.139 -6.179 1.00 82.56 99 GLY A O 1
ATOM 781 N N . THR A 1 100 ? 15.732 -0.254 -4.374 1.00 78.88 100 THR A N 1
ATOM 782 C CA . THR A 1 100 ? 17.003 0.019 -5.068 1.00 78.88 100 THR A CA 1
ATOM 783 C C . THR A 1 100 ? 18.024 -1.068 -4.771 1.00 78.88 100 THR A C 1
ATOM 785 O O . THR A 1 100 ? 17.855 -1.895 -3.883 1.00 78.88 100 THR A O 1
ATOM 788 N N . LYS A 1 101 ? 19.154 -1.043 -5.478 1.00 71.81 101 LYS A N 1
ATOM 789 C CA . LYS A 1 101 ? 20.290 -1.939 -5.215 1.00 71.81 101 LYS A CA 1
ATOM 790 C C . LYS A 1 101 ? 20.807 -1.877 -3.765 1.00 71.81 101 LYS A C 1
ATOM 792 O O . LYS A 1 101 ? 21.363 -2.861 -3.287 1.00 71.81 101 LYS A O 1
ATOM 797 N N . HIS A 1 102 ? 20.639 -0.743 -3.082 1.00 66.75 102 HIS A N 1
ATOM 798 C CA . HIS A 1 102 ? 21.130 -0.516 -1.715 1.00 66.75 102 HIS A CA 1
ATOM 799 C C . HIS A 1 102 ? 20.043 -0.626 -0.638 1.00 66.75 102 HIS A C 1
ATOM 801 O O . HIS A 1 102 ? 20.366 -0.809 0.531 1.00 66.75 102 HIS A O 1
ATOM 807 N N . GLN A 1 103 ? 18.771 -0.539 -1.025 1.00 66.69 103 GLN A N 1
ATOM 808 C CA . GLN A 1 103 ? 17.615 -0.762 -0.161 1.00 66.69 103 GLN A CA 1
ATOM 809 C C . GLN A 1 103 ? 16.862 -1.958 -0.735 1.00 66.69 103 GLN A C 1
ATOM 811 O O . GLN A 1 103 ? 16.059 -1.804 -1.657 1.00 66.69 103 GLN A O 1
ATOM 816 N N . GLN A 1 104 ? 17.218 -3.151 -0.248 1.00 56.06 104 GLN A N 1
ATOM 817 C CA . GLN A 1 104 ? 16.611 -4.409 -0.677 1.00 56.06 104 GLN A CA 1
ATOM 818 C C . GLN A 1 104 ? 15.080 -4.387 -0.548 1.00 56.06 104 GLN A C 1
ATOM 820 O O . GLN A 1 104 ? 14.514 -3.600 0.209 1.00 56.06 104 GLN A O 1
ATOM 825 N N . ILE A 1 105 ? 14.474 -5.294 -1.321 1.00 62.34 105 ILE A N 1
ATOM 826 C CA . ILE A 1 105 ? 13.057 -5.668 -1.417 1.00 62.34 105 ILE A CA 1
ATOM 827 C C . ILE A 1 105 ? 12.271 -5.273 -0.163 1.00 62.34 105 ILE A C 1
ATOM 829 O O . ILE A 1 105 ? 12.534 -5.735 0.946 1.00 62.34 105 ILE A O 1
ATOM 833 N N . TYR A 1 106 ? 11.309 -4.383 -0.373 1.00 68.75 106 TYR A N 1
ATOM 834 C CA . TYR A 1 106 ? 10.404 -3.900 0.657 1.00 68.75 106 TYR A CA 1
ATOM 835 C C . TYR A 1 106 ? 9.595 -5.093 1.211 1.00 68.75 106 TYR A C 1
ATOM 837 O O . TYR A 1 106 ? 9.163 -5.910 0.402 1.00 68.75 106 TYR A O 1
ATOM 845 N N . PRO A 1 107 ? 9.389 -5.243 2.540 1.00 78.12 107 PRO A N 1
ATOM 846 C CA . PRO A 1 107 ? 8.841 -6.486 3.086 1.00 78.12 107 PRO A CA 1
ATOM 847 C C . PRO A 1 107 ? 7.467 -6.820 2.504 1.00 78.12 107 PRO A C 1
ATOM 849 O O . PRO A 1 107 ? 6.680 -5.909 2.218 1.00 78.12 107 PRO A O 1
ATOM 852 N N . ASP A 1 108 ? 7.200 -8.121 2.367 1.00 86.00 108 ASP A N 1
ATOM 853 C CA . ASP A 1 108 ? 5.953 -8.645 1.799 1.00 86.00 108 ASP A CA 1
ATOM 854 C C . ASP A 1 108 ? 4.733 -8.268 2.639 1.00 86.00 108 ASP A C 1
ATOM 856 O O . ASP A 1 108 ? 3.617 -8.253 2.143 1.00 86.00 108 ASP A O 1
ATOM 860 N N . GLU A 1 109 ? 4.924 -7.920 3.909 1.00 90.94 109 GLU A N 1
ATOM 861 C CA . GLU A 1 109 ? 3.842 -7.541 4.802 1.00 90.94 109 GLU A CA 1
ATOM 862 C C . GLU A 1 109 ? 4.255 -6.422 5.758 1.00 90.94 109 GLU A C 1
ATOM 864 O O . GLU A 1 109 ? 5.389 -6.372 6.238 1.00 90.94 109 GLU A O 1
ATOM 869 N N . ARG A 1 110 ? 3.304 -5.533 6.066 1.00 89.25 110 ARG A N 1
ATOM 870 C CA . ARG A 1 110 ? 3.440 -4.493 7.095 1.00 89.25 110 ARG A CA 1
ATOM 871 C C . ARG A 1 110 ? 2.122 -4.283 7.801 1.00 89.25 110 ARG A C 1
ATOM 873 O O . ARG A 1 110 ? 1.069 -4.383 7.174 1.00 89.25 110 ARG A O 1
ATOM 880 N N . VAL A 1 111 ? 2.207 -3.868 9.057 1.00 91.88 111 VAL A N 1
ATOM 881 C CA . VAL A 1 111 ? 1.080 -3.340 9.822 1.00 91.88 111 VAL A CA 1
ATOM 882 C C . VAL A 1 111 ? 1.432 -1.931 10.282 1.00 91.88 111 VAL A C 1
ATOM 884 O O . VAL A 1 111 ? 2.488 -1.715 10.871 1.00 91.88 111 VAL A O 1
ATOM 887 N N . ILE A 1 112 ? 0.552 -0.980 9.995 1.00 91.69 112 ILE A N 1
ATOM 888 C CA . ILE A 1 112 ? 0.695 0.433 10.333 1.00 91.69 112 ILE A CA 1
ATOM 889 C C . ILE A 1 112 ? -0.479 0.801 11.226 1.00 91.69 112 ILE A C 1
ATOM 891 O O . ILE A 1 112 ? -1.639 0.608 10.857 1.00 91.69 112 ILE A O 1
ATOM 895 N N . THR A 1 113 ? -0.185 1.317 12.410 1.00 91.06 113 THR A N 1
ATOM 896 C CA . THR A 1 113 ? -1.201 1.777 13.355 1.00 91.06 113 THR A CA 1
ATOM 897 C C . THR A 1 113 ? -1.474 3.259 13.148 1.00 91.06 113 THR A C 1
ATOM 899 O O . THR A 1 113 ? -0.537 4.032 12.977 1.00 91.06 113 THR A O 1
ATOM 902 N N . TYR A 1 114 ? -2.729 3.673 13.253 1.00 89.62 114 TYR A N 1
ATOM 903 C CA . TYR A 1 114 ? -3.125 5.078 13.255 1.00 89.62 114 TYR A CA 1
ATOM 904 C C . TYR A 1 114 ? -4.209 5.326 14.307 1.00 89.62 114 TYR A C 1
ATOM 906 O O . TYR A 1 114 ? -4.595 4.417 15.047 1.00 89.62 114 TYR A O 1
ATOM 914 N N . ASN A 1 115 ? -4.661 6.578 14.436 1.00 86.25 115 ASN A N 1
ATOM 915 C CA . ASN A 1 115 ? -5.676 6.972 15.419 1.00 86.25 115 ASN A CA 1
ATOM 916 C C . ASN A 1 115 ? -5.309 6.537 16.856 1.00 86.25 115 ASN A C 1
ATOM 918 O O . ASN A 1 115 ? -6.073 5.864 17.550 1.00 86.25 115 ASN A O 1
ATOM 922 N N . LYS A 1 116 ? -4.085 6.879 17.287 1.00 84.75 116 LYS A N 1
ATOM 923 C CA . LYS A 1 116 ? -3.536 6.532 18.614 1.00 84.75 116 LYS A CA 1
ATOM 924 C C . LYS A 1 116 ? -3.534 5.020 18.906 1.00 84.75 116 LYS A C 1
ATOM 926 O O . LYS A 1 116 ? -3.685 4.619 20.055 1.00 84.75 116 LYS A O 1
ATOM 931 N N . GLY A 1 117 ? -3.379 4.194 17.870 1.00 84.88 117 GLY A N 1
ATOM 932 C CA . GLY A 1 117 ? -3.290 2.736 17.987 1.00 84.88 117 GLY A CA 1
ATOM 933 C C . GLY A 1 117 ? -4.622 1.993 17.878 1.00 84.88 117 GLY A C 1
ATOM 934 O O . GLY A 1 117 ? -4.605 0.772 17.817 1.00 84.88 117 GLY A O 1
ATOM 935 N N . LYS A 1 118 ? -5.760 2.696 17.798 1.00 89.00 118 LYS A N 1
ATOM 936 C CA . LYS A 1 118 ? -7.097 2.074 17.721 1.00 89.00 118 LYS A CA 1
ATOM 937 C C . LYS A 1 118 ? -7.450 1.506 16.352 1.00 89.00 118 LYS A C 1
ATOM 939 O O . LYS A 1 118 ? -8.413 0.756 16.207 1.00 89.00 118 LYS A O 1
ATOM 944 N N . SER A 1 119 ? -6.732 1.928 15.322 1.00 91.81 119 SER A N 1
ATOM 945 C CA . SER A 1 119 ? -6.979 1.500 13.953 1.00 91.81 119 SER A CA 1
ATOM 946 C C . SER A 1 119 ? -5.681 1.062 13.315 1.00 91.81 119 SER A C 1
ATOM 948 O O . SER A 1 119 ? -4.605 1.581 13.627 1.00 91.81 119 SER A O 1
ATOM 950 N N . ARG A 1 120 ? -5.776 0.084 12.419 1.00 93.62 120 ARG A N 1
ATOM 951 C CA . ARG A 1 120 ? -4.611 -0.531 11.799 1.00 93.62 120 ARG A CA 1
ATOM 952 C C . ARG A 1 120 ? -4.863 -0.823 10.337 1.00 93.62 120 ARG A C 1
ATOM 954 O O . ARG A 1 120 ? -5.942 -1.276 9.959 1.00 93.62 120 ARG A O 1
ATOM 961 N N . ILE A 1 121 ? -3.835 -0.597 9.533 1.00 95.50 121 ILE A N 1
ATOM 962 C CA . ILE A 1 121 ? -3.772 -0.984 8.132 1.00 95.50 121 ILE A CA 1
ATOM 963 C C . ILE A 1 121 ? -2.707 -2.056 7.980 1.00 95.50 121 ILE A C 1
ATOM 965 O O . ILE A 1 121 ? -1.576 -1.876 8.422 1.00 95.50 121 ILE A O 1
ATOM 969 N N . ARG A 1 122 ? -3.059 -3.161 7.331 1.00 95.19 122 ARG A N 1
ATOM 970 C CA . ARG A 1 122 ? -2.120 -4.206 6.936 1.00 95.19 122 ARG A CA 1
ATOM 971 C C . ARG A 1 122 ? -1.972 -4.189 5.424 1.00 95.19 122 ARG A C 1
ATOM 973 O O . ARG A 1 122 ? -2.966 -4.339 4.720 1.00 95.19 122 ARG A O 1
ATOM 980 N N . ILE A 1 123 ? -0.752 -4.002 4.937 1.00 95.25 123 ILE A N 1
ATOM 981 C CA . ILE A 1 123 ? -0.418 -4.001 3.508 1.00 95.25 123 ILE A CA 1
ATOM 982 C C . ILE A 1 123 ? 0.334 -5.293 3.220 1.00 95.25 123 ILE A C 1
ATOM 984 O O . ILE A 1 123 ? 1.340 -5.560 3.874 1.00 95.25 123 ILE A O 1
ATOM 988 N N . VAL A 1 124 ? -0.143 -6.070 2.252 1.00 95.19 124 VAL A N 1
ATOM 989 C CA . VAL A 1 124 ? 0.433 -7.359 1.860 1.00 95.19 124 VAL A CA 1
ATOM 990 C C . VAL A 1 124 ? 0.759 -7.339 0.370 1.00 95.19 124 VAL A C 1
ATOM 992 O O . VAL A 1 124 ? -0.091 -7.011 -0.457 1.00 95.19 124 VAL A O 1
ATOM 995 N N . LEU A 1 125 ? 1.994 -7.691 0.031 1.00 93.88 125 LEU A N 1
ATOM 996 C CA . LEU A 1 125 ? 2.464 -7.963 -1.317 1.00 93.88 125 LEU A CA 1
ATOM 997 C C . LEU A 1 125 ? 2.326 -9.464 -1.560 1.00 93.88 125 LEU A C 1
ATOM 999 O O . LEU A 1 125 ? 2.958 -10.272 -0.888 1.00 93.88 125 LEU A O 1
ATOM 1003 N N . VAL A 1 126 ? 1.477 -9.840 -2.509 1.00 95.00 126 VAL A N 1
ATOM 1004 C CA . VAL A 1 126 ? 1.188 -11.241 -2.823 1.00 95.00 126 VAL A CA 1
ATOM 1005 C C . VAL A 1 126 ? 1.839 -11.584 -4.151 1.00 95.00 126 VAL A C 1
ATOM 1007 O O . VAL A 1 126 ? 1.515 -10.980 -5.177 1.00 95.00 126 VAL A O 1
ATOM 1010 N N . ASP A 1 127 ? 2.764 -12.545 -4.119 1.00 93.94 127 ASP A N 1
ATOM 1011 C CA . ASP A 1 127 ? 3.498 -13.047 -5.287 1.00 93.94 127 ASP A CA 1
ATOM 1012 C C . ASP A 1 127 ? 4.152 -11.929 -6.125 1.00 93.94 127 ASP A C 1
ATOM 1014 O O . ASP A 1 127 ? 4.232 -11.997 -7.357 1.00 93.94 127 ASP A O 1
ATOM 1018 N N . CYS A 1 128 ? 4.606 -10.864 -5.453 1.00 91.00 128 CYS A N 1
ATOM 1019 C CA . CYS A 1 128 ? 5.243 -9.729 -6.104 1.00 91.00 128 CYS A CA 1
ATOM 1020 C C . CYS A 1 128 ? 6.627 -10.100 -6.625 1.00 91.00 128 CYS A C 1
ATOM 1022 O O . CYS A 1 128 ? 7.514 -10.507 -5.879 1.00 91.00 128 CYS A O 1
ATOM 1024 N N . GLN A 1 129 ? 6.821 -9.904 -7.924 1.00 91.25 129 GLN A N 1
ATOM 1025 C CA . GLN A 1 129 ? 8.113 -10.076 -8.570 1.00 91.25 129 GLN A CA 1
ATOM 1026 C C . GLN A 1 129 ? 8.656 -8.723 -8.995 1.00 91.25 129 GLN A C 1
ATOM 1028 O O . GLN A 1 129 ? 7.912 -7.833 -9.422 1.00 91.25 129 GLN A O 1
ATOM 1033 N N . THR A 1 130 ? 9.974 -8.588 -8.923 1.00 89.56 130 THR A N 1
ATOM 1034 C CA . THR A 1 130 ? 10.686 -7.399 -9.375 1.00 89.56 130 THR A CA 1
ATOM 1035 C C . THR A 1 130 ? 11.729 -7.763 -10.418 1.00 89.56 130 THR A C 1
ATOM 1037 O O . THR A 1 130 ? 12.243 -8.881 -10.465 1.00 89.56 130 THR A O 1
ATOM 1040 N N . ARG A 1 131 ? 12.062 -6.798 -11.273 1.00 88.81 131 ARG A N 1
ATOM 1041 C CA . ARG A 1 131 ? 13.228 -6.871 -12.154 1.00 88.81 131 ARG A CA 1
ATOM 1042 C C . ARG A 1 131 ? 14.088 -5.637 -11.981 1.00 88.81 131 ARG A C 1
ATOM 1044 O O . ARG A 1 131 ? 13.598 -4.568 -11.620 1.00 88.81 131 ARG A O 1
ATOM 1051 N N . GLN A 1 132 ? 15.372 -5.773 -12.281 1.00 89.25 132 GLN A N 1
ATOM 1052 C CA . GLN A 1 132 ? 16.274 -4.635 -12.294 1.00 89.25 132 GLN A CA 1
ATOM 1053 C C 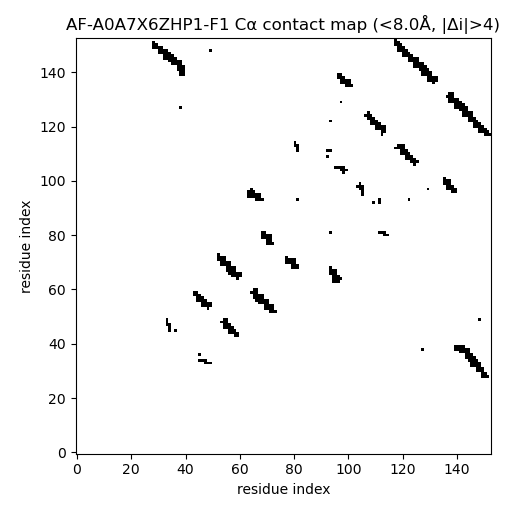. GLN A 1 132 ? 15.894 -3.673 -13.432 1.00 89.25 132 GLN A C 1
ATOM 1055 O O . GLN A 1 132 ? 15.787 -4.073 -14.592 1.00 89.25 132 GLN A O 1
ATOM 1060 N N . LYS A 1 133 ? 15.715 -2.397 -13.089 1.00 87.25 133 LYS A N 1
ATOM 1061 C CA . LYS A 1 133 ? 15.498 -1.279 -14.007 1.00 87.25 133 LYS A CA 1
ATOM 1062 C C . LYS A 1 133 ? 16.709 -0.356 -13.930 1.00 87.25 133 LYS A C 1
ATOM 1064 O O . LYS A 1 133 ? 16.931 0.307 -12.919 1.00 87.25 133 LYS A O 1
ATOM 1069 N N . GLY A 1 134 ? 17.505 -0.299 -14.993 1.00 85.94 134 GLY A N 1
ATOM 1070 C CA . GLY A 1 134 ? 18.739 0.490 -15.001 1.00 85.94 134 GLY A CA 1
ATOM 1071 C C . GLY A 1 134 ? 19.796 -0.037 -14.022 1.00 85.94 134 GLY A C 1
ATOM 1072 O O . GLY A 1 134 ? 19.803 -1.209 -13.654 1.00 85.94 134 GLY A O 1
ATOM 1073 N N . SER A 1 135 ? 20.728 0.821 -13.607 1.00 82.88 135 SER A N 1
ATOM 1074 C CA . SER A 1 135 ? 21.875 0.395 -12.792 1.00 82.88 135 SER A CA 1
ATOM 1075 C C . SER A 1 135 ? 21.535 0.160 -11.318 1.00 82.88 135 SER A C 1
ATOM 1077 O O . SER A 1 135 ? 22.129 -0.728 -10.706 1.00 82.88 135 SER A O 1
ATOM 1079 N N . ASN A 1 136 ? 20.583 0.918 -10.761 1.00 84.38 136 ASN A N 1
ATOM 1080 C CA . ASN A 1 136 ? 20.397 1.026 -9.309 1.00 84.38 136 ASN A CA 1
ATOM 1081 C C . ASN A 1 136 ? 18.950 0.890 -8.811 1.00 84.38 136 ASN A C 1
ATOM 1083 O O . ASN A 1 136 ? 18.751 0.940 -7.599 1.00 84.38 136 ASN A O 1
ATOM 1087 N N . SER A 1 137 ? 17.956 0.704 -9.681 1.00 85.62 137 SER A N 1
ATOM 1088 C CA . SER A 1 137 ? 16.545 0.575 -9.282 1.00 85.62 137 SER A CA 1
ATOM 1089 C C . SER A 1 137 ? 15.957 -0.778 -9.654 1.00 85.62 137 SER A C 1
ATOM 1091 O O . SER A 1 137 ? 16.443 -1.456 -10.560 1.00 85.62 137 SER A O 1
ATOM 1093 N N . PHE A 1 138 ? 14.889 -1.152 -8.962 1.00 87.81 138 PHE A N 1
ATOM 1094 C CA . PHE A 1 138 ? 14.018 -2.251 -9.345 1.00 87.81 138 PHE A CA 1
ATOM 1095 C C . PHE A 1 138 ? 12.650 -1.704 -9.739 1.00 87.81 138 PHE A C 1
ATOM 1097 O O . PHE A 1 138 ? 12.253 -0.617 -9.322 1.00 87.81 138 PHE A O 1
ATOM 1104 N N . GLU A 1 139 ? 11.927 -2.458 -10.551 1.00 88.06 139 GLU A N 1
ATOM 1105 C CA . GLU A 1 139 ? 10.511 -2.223 -10.813 1.00 88.06 139 GLU A CA 1
ATOM 1106 C C . GLU A 1 139 ? 9.725 -3.511 -10.614 1.00 88.06 139 GLU A C 1
ATOM 1108 O O . GLU A 1 139 ? 10.261 -4.606 -10.807 1.00 88.06 139 GLU A O 1
ATOM 1113 N N . PHE A 1 140 ? 8.460 -3.376 -10.227 1.00 89.50 140 PHE A N 1
ATOM 1114 C CA . PHE A 1 140 ? 7.546 -4.505 -10.195 1.00 89.50 140 PHE A CA 1
ATOM 1115 C C . PHE A 1 140 ? 7.284 -5.011 -11.618 1.00 89.50 140 PHE A C 1
ATOM 1117 O O . PHE A 1 140 ? 7.276 -4.238 -12.577 1.00 89.50 140 PHE A O 1
ATOM 1124 N N . VAL A 1 141 ? 7.090 -6.322 -11.753 1.00 92.38 141 VAL A N 1
ATOM 1125 C CA . VAL A 1 141 ? 6.702 -6.960 -13.024 1.00 92.38 141 VAL A CA 1
ATOM 1126 C C . VAL A 1 141 ? 5.400 -7.742 -12.913 1.00 92.38 141 VAL A C 1
ATOM 1128 O O . VAL A 1 141 ? 4.706 -7.907 -13.913 1.00 92.38 141 VAL A O 1
ATOM 1131 N N . SER A 1 142 ? 5.056 -8.208 -11.713 1.00 94.62 142 SER A N 1
ATOM 1132 C CA . SER A 1 142 ? 3.821 -8.935 -11.424 1.00 94.62 142 SER A CA 1
ATOM 1133 C C . SER A 1 142 ? 3.550 -8.960 -9.922 1.00 94.62 142 SER A C 1
ATOM 1135 O O . SER A 1 142 ? 4.432 -8.620 -9.132 1.00 94.62 142 SER A O 1
ATOM 1137 N N . GLY A 1 143 ? 2.354 -9.417 -9.552 1.00 94.81 143 GLY A N 1
ATOM 1138 C CA . GLY A 1 143 ? 1.906 -9.591 -8.171 1.00 94.81 143 GLY A CA 1
ATOM 1139 C C . GLY A 1 143 ? 0.762 -8.655 -7.812 1.00 94.81 143 GLY A C 1
ATOM 1140 O O . GLY A 1 143 ? 0.253 -7.915 -8.660 1.00 94.81 143 GLY A O 1
ATOM 1141 N N . LYS A 1 144 ? 0.349 -8.700 -6.549 1.00 96.00 144 LYS A N 1
ATOM 1142 C CA . LYS A 1 144 ? -0.806 -7.956 -6.043 1.00 96.00 144 LYS A CA 1
ATOM 1143 C C . LYS A 1 144 ? -0.474 -7.205 -4.774 1.00 96.00 144 LYS A C 1
ATOM 1145 O O . LYS A 1 144 ? 0.313 -7.666 -3.953 1.00 96.00 144 LYS A O 1
ATOM 1150 N N . ILE A 1 145 ? -1.139 -6.074 -4.606 1.00 96.12 145 ILE A N 1
ATOM 1151 C CA . ILE A 1 145 ? -1.211 -5.365 -3.339 1.00 96.12 145 ILE A CA 1
ATOM 1152 C C . ILE A 1 145 ? -2.579 -5.657 -2.741 1.00 96.12 145 ILE A C 1
ATOM 1154 O O . ILE A 1 145 ? -3.614 -5.411 -3.364 1.00 96.12 145 ILE A O 1
ATOM 1158 N N . GLU A 1 146 ? -2.583 -6.168 -1.519 1.00 97.69 146 GLU A N 1
ATOM 1159 C CA . GLU A 1 146 ? -3.782 -6.339 -0.715 1.00 97.69 146 GLU A CA 1
ATOM 1160 C C . GLU A 1 146 ? -3.690 -5.461 0.521 1.00 97.69 146 GLU A C 1
ATOM 1162 O O . GLU A 1 146 ? -2.653 -5.394 1.180 1.00 97.69 146 GLU A O 1
ATOM 1167 N N . VAL A 1 147 ? -4.785 -4.777 0.836 1.00 97.62 147 VAL A N 1
ATOM 1168 C CA . VAL A 1 147 ? -4.849 -3.908 2.003 1.00 97.62 147 VAL A CA 1
ATOM 1169 C C . VAL A 1 147 ? -6.006 -4.339 2.878 1.00 97.62 147 VAL A C 1
ATOM 1171 O O . VAL A 1 147 ? -7.135 -4.481 2.404 1.00 97.62 147 VAL A O 1
ATOM 1174 N N . PHE A 1 148 ? -5.722 -4.535 4.158 1.00 96.88 148 PHE A N 1
ATOM 1175 C CA . PHE A 1 148 ? -6.688 -4.898 5.180 1.00 96.88 148 PHE A CA 1
ATOM 1176 C C . PHE A 1 148 ? -6.770 -3.793 6.224 1.00 96.88 148 PHE A C 1
ATOM 1178 O O . PHE A 1 148 ? -5.782 -3.124 6.520 1.00 96.88 148 PHE A O 1
ATOM 1185 N N . HIS A 1 149 ? -7.952 -3.624 6.794 1.00 95.88 149 HIS A N 1
ATOM 1186 C CA . HIS A 1 149 ? -8.228 -2.685 7.863 1.00 95.88 149 HIS A CA 1
ATOM 1187 C C . HIS A 1 149 ? -8.758 -3.439 9.077 1.00 95.88 149 HIS A C 1
ATOM 1189 O O . HIS A 1 149 ? -9.520 -4.398 8.943 1.00 95.88 149 HIS A O 1
ATOM 1195 N N . SER A 1 150 ? -8.353 -2.980 10.249 1.00 93.62 150 SER A N 1
ATOM 1196 C CA . SER A 1 150 ? -8.815 -3.464 11.537 1.00 93.62 150 SER A CA 1
ATOM 1197 C C . SER A 1 150 ? -9.037 -2.265 12.456 1.00 93.62 150 SER A C 1
ATOM 1199 O O . SER A 1 150 ? -8.248 -1.317 12.445 1.00 93.62 150 SER A O 1
ATOM 1201 N N . HIS A 1 151 ? -10.120 -2.299 13.227 1.00 88.81 151 HIS A N 1
ATOM 1202 C CA . HIS A 1 151 ? -10.480 -1.257 14.178 1.00 88.81 151 HIS A CA 1
ATOM 1203 C C . HIS A 1 151 ? -10.908 -1.895 15.493 1.00 88.81 151 HIS A C 1
ATOM 1205 O O . HIS A 1 151 ? -11.672 -2.859 15.489 1.00 88.81 151 HIS A O 1
ATOM 1211 N N . GLU A 1 152 ? -10.401 -1.361 16.596 1.00 82.06 152 GLU A N 1
ATOM 1212 C CA . GLU A 1 152 ? -10.863 -1.693 17.939 1.00 82.06 152 GLU A CA 1
ATOM 1213 C C . GLU A 1 152 ? -11.971 -0.706 18.328 1.00 82.06 152 GLU A C 1
ATOM 1215 O O . GLU A 1 152 ? -11.747 0.509 18.289 1.00 82.06 152 GLU A O 1
ATOM 1220 N N . GLU A 1 153 ? -13.157 -1.238 18.647 1.00 66.06 153 GLU A N 1
ATOM 1221 C CA . GLU A 1 153 ? -14.310 -0.469 19.152 1.00 66.06 153 GLU A CA 1
ATOM 1222 C C . GLU A 1 153 ? -14.035 0.165 20.528 1.00 66.06 153 GLU A C 1
ATOM 1224 O O . GLU A 1 153 ? -13.442 -0.508 21.404 1.00 66.06 153 GLU A O 1
#

Nearest PDB structures (foldseek):
  2kr0-assembly1_A  TM=2.632E-01  e=1.729E+00  Homo sapiens
  2r4o-assembly2_B  TM=1.595E-01  e=6.026E-01  Escherichia coli
  7kmq-assembly1_A  TM=2.021E-01  e=2.135E+00  Xanthomonas citri pv. citri str. 306
  4l1r-assembly1_A  TM=1.683E-01  e=3.616E+00  Human alphaherpesvirus 1 strain KOS

Radius of gyration: 24.78 Å; Cα contacts (8 Å, |Δi|>4): 257; chains: 1; bounding box: 38×96×48 Å

Sequence (153 aa):
MKRISSVLIIVVLLINVCTLRAVASGDSAEWRKVLGFDVMANERSHNADLGNHCRIVAGWKSDLGWEIEVLNYGDETGENLLYDGNNWHGLQPWMVWAGTKHQQIYPDERVITYNKGKSRIRIVLVDCQTRQKGSNSFEFVSGKIEVFHSHEE

Mean predicted aligned error: 11.66 Å

Foldseek 3Di:
DDDDDDDDDDDDDPPPDPPPPPPPVPPPWDWAWFDKDKQPDPDQKDKGDPPPQKIWMWGQDPPQGTAIFIFGNVDPVRDGQLDPDDPDDDDRQRTQFCAWPVGHGDDQWDWGAGPVRQKIKIKGWAPWDWDDDPDIGIHTDTTMIIIIMTGDD

Secondary structure (DSSP, 8-state):
-------------------------S-----EEEEEEETT-SSSEEEEEEETTEEEEEEEETTTEEEEEEEETT-TT--BTT---TT--SS-TTEE---BSSS----SEEEEEEGGGTEEEEEEEEEEEEEEETTTEEEEEEEEEEEEEEE--

Solvent-accessible surface area (backbone atoms only — not comparable to full-atom values): 9506 Å² total; per-residue (Å²): 142,82,85,89,82,90,83,86,82,83,83,75,93,72,89,71,80,83,72,72,71,76,72,72,71,91,67,85,58,67,74,42,78,63,48,74,47,51,73,78,50,87,67,58,63,50,73,37,82,70,53,96,58,30,33,39,37,40,37,59,40,97,89,60,39,37,38,52,38,36,30,41,74,87,42,93,84,51,59,47,55,67,67,89,64,97,80,75,86,74,84,55,92,50,50,46,44,49,36,32,79,89,44,66,70,58,72,53,60,49,76,49,63,23,78,93,64,42,29,35,39,34,46,34,49,46,80,62,40,67,44,80,46,79,95,53,34,36,34,70,77,44,32,28,41,36,32,28,39,30,62,65,133